Protein AF-A0A7V0YGB7-F1 (afdb_monomer_lite)

pLDDT: mean 71.74, std 13.29, range [33.5, 88.75]

Structure (mmCIF, N/CA/C/O backbone):
data_AF-A0A7V0YGB7-F1
#
_entry.id   AF-A0A7V0YGB7-F1
#
loop_
_atom_site.group_PDB
_atom_site.id
_atom_site.type_symbol
_atom_site.label_atom_id
_atom_site.label_alt_id
_atom_site.label_comp_id
_atom_site.label_asym_id
_atom_site.label_entity_id
_atom_site.label_seq_id
_atom_site.pdbx_PDB_ins_code
_atom_site.Cartn_x
_atom_site.Cartn_y
_atom_site.Cartn_z
_atom_site.occupancy
_atom_site.B_iso_or_equiv
_atom_site.auth_seq_id
_atom_site.auth_comp_id
_atom_site.auth_asym_id
_atom_site.auth_atom_id
_atom_site.pdbx_PDB_model_num
ATOM 1 N N . MET A 1 1 ? 9.404 -18.482 -14.713 1.00 49.25 1 MET A N 1
ATOM 2 C CA . MET A 1 1 ? 10.375 -17.427 -14.337 1.00 49.25 1 MET A CA 1
ATOM 3 C C . MET A 1 1 ? 10.591 -16.531 -15.545 1.00 49.25 1 MET A C 1
ATOM 5 O O . MET A 1 1 ? 10.761 -17.070 -16.629 1.00 49.25 1 MET A O 1
ATOM 9 N N . ASP A 1 2 ? 10.536 -15.207 -15.386 1.00 70.06 2 ASP A N 1
ATOM 10 C CA . ASP A 1 2 ? 10.773 -14.254 -16.482 1.00 70.06 2 ASP A CA 1
ATOM 11 C C . ASP A 1 2 ? 12.202 -14.425 -17.034 1.00 70.06 2 ASP A C 1
ATOM 13 O O . ASP A 1 2 ? 13.180 -14.317 -16.289 1.00 70.06 2 ASP A O 1
ATOM 17 N N . PHE A 1 3 ? 12.314 -14.716 -18.333 1.00 74.88 3 PHE A N 1
ATOM 18 C CA . PHE A 1 3 ? 13.573 -14.947 -19.051 1.00 74.88 3 PHE A CA 1
ATOM 19 C C . PHE A 1 3 ? 14.594 -13.828 -18.802 1.00 74.88 3 PHE A C 1
ATOM 21 O O . PHE A 1 3 ? 15.767 -14.100 -18.556 1.00 74.88 3 PHE A O 1
ATOM 28 N N . LYS A 1 4 ? 14.141 -12.569 -18.755 1.00 76.75 4 LYS A N 1
ATOM 29 C CA . LYS A 1 4 ? 15.013 -11.402 -18.546 1.00 76.75 4 LYS A CA 1
ATOM 30 C C . LYS A 1 4 ? 15.661 -11.403 -17.163 1.00 76.75 4 LYS A C 1
ATOM 32 O O . LYS A 1 4 ? 16.822 -11.027 -17.026 1.00 76.75 4 LYS A O 1
ATOM 37 N N . LEU A 1 5 ? 14.928 -11.847 -16.142 1.00 66.25 5 LEU A N 1
ATOM 38 C CA . LEU A 1 5 ? 15.431 -11.927 -14.771 1.00 66.25 5 LEU A CA 1
ATOM 39 C C . LEU A 1 5 ? 16.434 -13.073 -14.605 1.00 66.25 5 LEU A C 1
ATOM 41 O O . LEU A 1 5 ? 17.412 -12.902 -13.885 1.00 66.25 5 LEU A O 1
ATOM 45 N N . LYS A 1 6 ? 16.246 -14.193 -15.319 1.00 78.00 6 LYS A N 1
ATOM 46 C CA . LYS A 1 6 ? 17.213 -15.303 -15.341 1.00 78.00 6 LYS A CA 1
ATOM 47 C C . LYS A 1 6 ? 18.571 -14.851 -15.888 1.00 78.00 6 LYS A C 1
ATOM 49 O O . LYS A 1 6 ? 19.591 -15.082 -15.250 1.00 78.00 6 LYS A O 1
ATOM 54 N N . VAL A 1 7 ? 18.579 -14.150 -17.025 1.00 78.88 7 VAL A N 1
ATOM 55 C CA . VAL A 1 7 ? 19.823 -13.630 -17.621 1.00 78.88 7 VAL A CA 1
ATOM 56 C C . VAL A 1 7 ? 20.507 -12.616 -16.696 1.00 78.88 7 VAL A C 1
ATOM 58 O O . VAL A 1 7 ? 21.725 -12.644 -16.536 1.00 78.88 7 VAL A O 1
ATOM 61 N N . LEU A 1 8 ? 19.740 -11.729 -16.052 1.00 76.19 8 LEU A N 1
ATOM 62 C CA . LEU A 1 8 ? 20.299 -10.748 -15.115 1.00 76.19 8 LEU A CA 1
ATOM 63 C C . LEU A 1 8 ? 20.868 -11.388 -13.841 1.00 76.19 8 LEU A C 1
ATOM 65 O O . LEU A 1 8 ? 21.872 -10.897 -13.330 1.00 76.19 8 LEU A O 1
ATOM 69 N N . ASP A 1 9 ? 20.266 -12.470 -13.347 1.00 73.25 9 ASP A N 1
ATOM 70 C CA . ASP A 1 9 ? 20.769 -13.234 -12.200 1.00 73.25 9 ASP A CA 1
ATOM 71 C C . ASP A 1 9 ? 22.081 -13.966 -12.528 1.00 73.25 9 ASP A C 1
ATOM 73 O O . ASP A 1 9 ? 23.021 -13.927 -11.737 1.00 73.25 9 ASP A O 1
ATOM 77 N N . GLU A 1 10 ? 22.202 -14.555 -13.723 1.00 76.38 10 GLU A N 1
ATOM 78 C CA . GLU A 1 10 ? 23.457 -15.165 -14.188 1.00 76.38 10 GLU A CA 1
ATOM 79 C C . GLU A 1 10 ? 24.603 -14.140 -14.221 1.00 76.38 10 GLU A C 1
ATOM 81 O O . GLU A 1 10 ? 25.698 -14.404 -13.721 1.00 76.38 10 GLU A O 1
ATOM 86 N N . VAL A 1 11 ? 24.336 -12.942 -14.749 1.00 77.69 11 VAL A N 1
ATOM 87 C CA . VAL A 1 11 ? 25.308 -11.838 -14.775 1.00 77.69 11 VAL A CA 1
ATOM 88 C C . VAL A 1 11 ? 25.621 -11.332 -13.362 1.00 77.69 11 VAL A C 1
ATOM 90 O O . VAL A 1 11 ? 26.777 -11.053 -13.049 1.00 77.69 11 VAL A O 1
ATOM 93 N N . ALA A 1 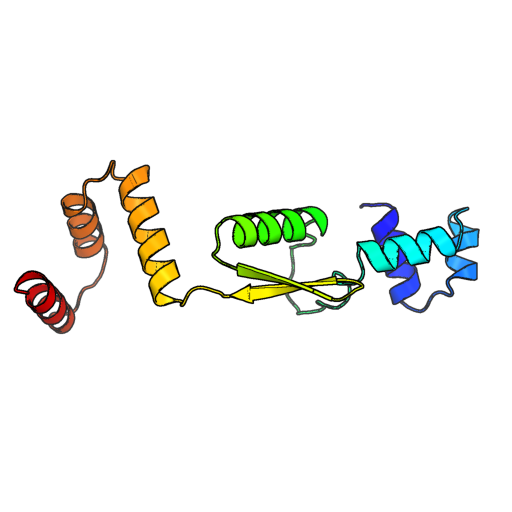12 ? 24.624 -11.249 -12.475 1.00 69.19 12 ALA A N 1
ATOM 94 C CA . ALA A 1 12 ? 24.821 -10.847 -11.080 1.00 69.19 12 ALA A CA 1
ATOM 95 C C . ALA A 1 12 ? 25.657 -11.860 -10.276 1.00 69.19 12 ALA A C 1
ATOM 97 O O . ALA A 1 12 ? 26.381 -11.466 -9.364 1.00 69.19 12 ALA A O 1
ATOM 98 N N . LYS A 1 13 ? 25.603 -13.147 -10.636 1.00 74.75 13 LYS A N 1
ATOM 99 C CA . LYS A 1 13 ? 26.428 -14.228 -10.067 1.00 74.75 13 LYS A CA 1
ATOM 100 C C . LYS A 1 13 ? 27.866 -14.261 -10.604 1.00 74.75 13 LYS A C 1
ATOM 102 O O . LYS A 1 13 ? 28.618 -15.162 -10.249 1.00 74.75 13 LYS A O 1
ATOM 107 N N . GLY A 1 14 ? 28.257 -13.285 -11.428 1.00 73.56 14 GLY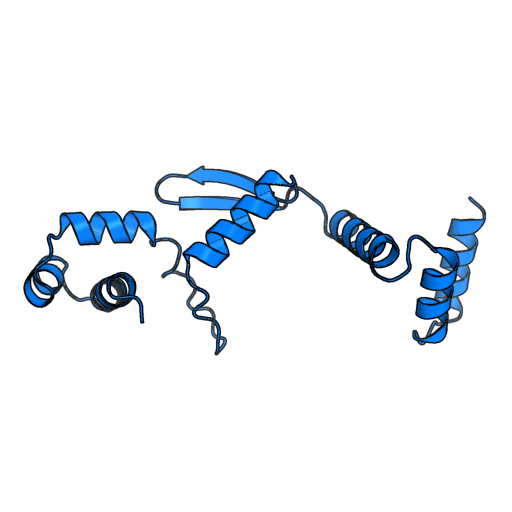 A N 1
ATOM 108 C CA . GLY A 1 14 ? 29.628 -13.120 -11.919 1.00 73.56 14 GLY A CA 1
ATOM 109 C C . GLY A 1 14 ? 29.855 -13.580 -13.359 1.00 73.56 14 GLY A C 1
ATOM 110 O O . GLY A 1 14 ? 30.989 -13.541 -13.832 1.00 73.56 14 GLY A O 1
ATOM 111 N N . LYS A 1 15 ? 28.808 -13.989 -14.087 1.00 79.44 15 LYS A N 1
ATOM 112 C CA . LYS A 1 15 ? 28.930 -14.314 -15.514 1.00 79.44 15 LYS A CA 1
ATOM 113 C C . LYS A 1 15 ? 29.195 -13.045 -16.327 1.00 79.44 15 LYS A C 1
ATOM 115 O O . LYS A 1 15 ? 28.508 -12.035 -16.173 1.00 79.44 15 LYS A O 1
ATOM 120 N N . LEU A 1 16 ? 30.172 -13.108 -17.230 1.00 74.56 16 LEU A N 1
ATOM 121 C CA . LEU A 1 16 ? 30.491 -12.000 -18.130 1.00 74.56 16 LEU A CA 1
ATOM 122 C C . LEU A 1 16 ? 29.309 -11.691 -19.061 1.00 74.56 16 LEU A C 1
ATOM 124 O O . LEU A 1 16 ? 28.654 -12.604 -19.568 1.00 74.56 16 LEU A O 1
ATOM 128 N N . LEU A 1 17 ? 29.082 -10.401 -19.336 1.00 75.31 17 LEU A N 1
ATOM 129 C CA . LEU A 1 17 ? 28.011 -9.933 -20.229 1.00 75.31 17 LEU A CA 1
ATOM 130 C C . LEU A 1 17 ? 28.099 -10.576 -21.616 1.00 75.31 17 LEU A C 1
ATOM 132 O O . LEU A 1 17 ? 27.092 -11.056 -22.126 1.00 75.31 17 LEU A O 1
ATOM 136 N N . VAL A 1 18 ? 29.312 -10.653 -22.167 1.00 78.69 18 VAL A N 1
ATOM 137 C CA . VAL A 1 18 ? 29.615 -11.281 -23.461 1.00 78.69 18 VAL A CA 1
ATOM 138 C C . VAL A 1 18 ? 29.190 -12.754 -23.481 1.00 78.69 18 VAL A C 1
ATOM 140 O O . VAL A 1 18 ? 28.626 -13.234 -24.462 1.00 78.69 18 VAL A O 1
ATOM 143 N N . GLN A 1 19 ? 29.430 -13.479 -22.384 1.00 75.56 19 GLN A N 1
ATOM 144 C CA . GLN A 1 19 ? 29.091 -14.898 -22.284 1.00 75.56 19 GLN A CA 1
ATOM 145 C C . GLN A 1 19 ? 27.579 -15.097 -22.153 1.00 75.56 19 GLN A C 1
ATOM 147 O O . GLN A 1 19 ? 26.999 -15.921 -22.848 1.00 75.56 19 GLN A O 1
ATOM 152 N N . ALA A 1 20 ? 26.921 -14.311 -21.300 1.00 83.19 20 ALA A N 1
ATOM 153 C CA . ALA A 1 20 ? 25.467 -14.355 -21.158 1.00 83.19 20 ALA A CA 1
ATOM 154 C C . ALA A 1 20 ? 24.743 -13.961 -22.460 1.00 83.19 20 ALA A C 1
ATOM 156 O O . ALA A 1 20 ? 23.722 -14.549 -22.803 1.00 83.19 20 ALA A O 1
ATOM 157 N N . ALA A 1 21 ? 25.285 -12.998 -23.207 1.00 82.06 21 ALA A N 1
ATOM 158 C CA . ALA A 1 21 ? 24.768 -12.584 -24.506 1.00 82.06 21 ALA A CA 1
ATOM 159 C C . ALA A 1 21 ? 24.801 -13.728 -25.532 1.00 82.06 21 ALA A C 1
ATOM 161 O O . ALA A 1 21 ? 23.795 -14.003 -26.186 1.00 82.06 21 ALA A O 1
ATOM 162 N N . ARG A 1 22 ? 25.930 -14.441 -25.616 1.00 82.81 22 ARG A N 1
ATOM 163 C CA . ARG A 1 22 ? 26.097 -15.597 -26.509 1.00 82.81 22 ARG A CA 1
ATOM 164 C C . ARG A 1 22 ? 25.171 -16.753 -26.151 1.00 82.81 22 ARG A C 1
ATOM 166 O O . ARG A 1 22 ? 24.474 -17.251 -27.027 1.00 82.81 22 ARG A O 1
ATOM 173 N N . ASP A 1 23 ? 25.123 -17.135 -24.877 1.00 88.75 23 ASP A N 1
ATOM 174 C CA . ASP A 1 23 ? 24.359 -18.307 -24.427 1.00 88.75 23 ASP A CA 1
ATOM 175 C C . ASP A 1 23 ? 22.853 -18.167 -24.673 1.00 88.75 23 ASP A C 1
ATOM 177 O O . ASP A 1 23 ? 22.159 -19.155 -24.901 1.00 88.75 23 ASP A O 1
ATOM 181 N N . HIS A 1 24 ? 22.347 -16.932 -24.637 1.00 86.62 24 HIS A N 1
ATOM 182 C CA . HIS A 1 24 ? 20.927 -16.635 -24.822 1.00 86.62 24 HIS A CA 1
ATOM 183 C C . HIS A 1 24 ? 20.613 -16.004 -26.186 1.00 86.62 24 HIS A C 1
ATOM 185 O O . HIS A 1 24 ? 19.472 -15.610 -26.413 1.00 86.62 24 HIS A O 1
ATOM 191 N N . ASN A 1 25 ? 21.598 -15.915 -27.090 1.00 88.12 25 ASN A N 1
ATOM 192 C CA . ASN A 1 25 ? 21.491 -15.294 -28.415 1.00 88.12 25 ASN A CA 1
ATOM 193 C C . ASN A 1 25 ? 20.864 -13.881 -28.390 1.00 88.12 25 ASN A C 1
ATOM 195 O O . ASN A 1 25 ? 19.953 -13.553 -29.151 1.00 88.12 25 ASN A O 1
ATOM 199 N N . ILE A 1 26 ? 21.336 -13.042 -27.469 1.00 85.81 26 ILE A N 1
ATOM 200 C CA . ILE A 1 26 ? 20.891 -11.657 -27.259 1.00 85.81 26 ILE A CA 1
ATOM 201 C C . ILE A 1 26 ? 22.094 -10.718 -27.256 1.00 85.81 26 ILE A C 1
ATOM 203 O O . ILE A 1 26 ? 23.228 -11.144 -27.075 1.00 85.81 26 ILE A O 1
ATOM 207 N N . THR A 1 27 ? 21.873 -9.416 -27.420 1.00 84.56 27 THR A N 1
ATOM 208 C CA . THR A 1 27 ? 22.976 -8.448 -27.387 1.00 84.56 27 THR A CA 1
ATOM 209 C C . THR A 1 27 ? 23.310 -8.008 -25.961 1.00 84.56 27 THR A C 1
ATOM 211 O O . THR A 1 27 ? 22.437 -7.875 -25.100 1.00 84.56 27 THR A O 1
ATOM 214 N N . GLU A 1 28 ? 24.574 -7.662 -25.713 1.00 75.25 28 GLU A N 1
ATOM 215 C CA . GLU A 1 28 ? 24.995 -7.053 -24.441 1.00 75.25 28 GLU A CA 1
ATOM 216 C C . GLU A 1 28 ? 24.234 -5.753 -24.148 1.00 75.25 28 GLU A C 1
ATOM 218 O O . GLU A 1 28 ? 23.875 -5.472 -23.005 1.00 75.25 28 GLU A O 1
ATOM 223 N N . SER A 1 29 ? 23.902 -4.984 -25.191 1.00 75.75 29 SER A N 1
ATOM 224 C CA . SER A 1 29 ? 23.092 -3.769 -25.072 1.00 75.75 29 SER A CA 1
ATOM 225 C C . SER A 1 29 ? 21.681 -4.047 -24.542 1.00 75.75 29 SER A C 1
ATOM 227 O O . SER A 1 29 ? 21.153 -3.239 -23.773 1.00 75.75 29 SER A O 1
ATOM 229 N N . MET A 1 30 ? 21.081 -5.197 -24.875 1.00 72.75 30 MET A N 1
ATOM 230 C CA . MET A 1 30 ? 19.802 -5.630 -24.305 1.00 72.75 30 MET A CA 1
ATOM 231 C C . MET A 1 30 ? 19.944 -5.970 -22.823 1.00 72.75 30 MET A C 1
ATOM 233 O O . MET A 1 30 ? 19.123 -5.515 -22.028 1.00 72.75 30 MET A O 1
ATOM 237 N N . ILE A 1 31 ? 21.013 -6.668 -22.429 1.00 78.44 31 ILE A N 1
ATOM 238 C CA . ILE A 1 31 ? 21.297 -6.979 -21.020 1.00 78.44 31 ILE A CA 1
ATOM 239 C C . ILE A 1 31 ? 21.522 -5.688 -20.222 1.00 78.44 31 ILE A C 1
ATOM 241 O O . ILE A 1 31 ? 20.944 -5.515 -19.151 1.00 78.44 31 ILE A O 1
ATOM 245 N N . CYS A 1 32 ? 22.279 -4.729 -20.759 1.00 76.44 32 CYS A N 1
ATOM 246 C CA . CYS A 1 32 ? 22.478 -3.411 -20.154 1.00 76.44 32 CYS A CA 1
ATOM 247 C C . CYS A 1 32 ? 21.166 -2.621 -20.032 1.00 76.44 32 CYS A C 1
ATOM 249 O O . CYS A 1 32 ? 20.909 -1.990 -19.003 1.00 76.44 32 CYS A O 1
ATOM 251 N N . LYS A 1 33 ? 20.298 -2.681 -21.050 1.00 76.25 33 LYS A N 1
ATOM 252 C CA . LYS A 1 33 ? 18.968 -2.058 -21.022 1.00 76.25 33 LYS A CA 1
ATOM 253 C C . LYS A 1 33 ? 18.080 -2.698 -19.958 1.00 76.25 33 LYS A C 1
ATOM 255 O O . LYS A 1 33 ? 17.427 -1.976 -19.209 1.00 76.25 33 LYS A O 1
ATOM 260 N N . TRP A 1 34 ? 18.098 -4.024 -19.836 1.00 78.81 34 TRP A N 1
ATOM 261 C CA . TRP A 1 34 ? 17.386 -4.739 -18.779 1.00 78.81 34 TRP A CA 1
ATOM 262 C C . TRP A 1 34 ? 17.972 -4.422 -17.405 1.00 78.81 34 TRP A C 1
ATOM 264 O O . TRP A 1 34 ? 17.220 -4.114 -16.493 1.00 78.81 34 TRP A O 1
ATOM 274 N N . ARG A 1 35 ? 19.294 -4.357 -17.244 1.00 70.56 35 ARG A N 1
ATOM 275 C CA . ARG A 1 35 ? 19.927 -3.929 -15.989 1.00 70.56 35 ARG A CA 1
ATOM 276 C C . ARG A 1 35 ? 19.513 -2.510 -15.606 1.00 70.56 35 ARG A C 1
ATOM 278 O O . ARG A 1 35 ? 19.313 -2.237 -14.435 1.00 70.56 35 ARG A O 1
ATOM 285 N N . ARG A 1 36 ? 19.320 -1.606 -16.567 1.00 64.31 36 ARG A N 1
ATOM 286 C CA . ARG A 1 36 ? 18.779 -0.261 -16.304 1.00 64.31 36 ARG A CA 1
ATOM 287 C C . ARG A 1 36 ? 17.297 -0.297 -15.930 1.00 64.31 36 ARG A C 1
ATOM 289 O O . ARG A 1 36 ? 16.869 0.456 -15.068 1.00 64.31 36 ARG A O 1
ATOM 296 N N . GLN A 1 37 ? 16.536 -1.175 -16.575 1.00 59.06 37 GLN A N 1
ATOM 297 C CA . GLN A 1 37 ? 15.103 -1.346 -16.357 1.00 59.06 37 GLN A CA 1
ATOM 298 C C . GLN A 1 37 ? 14.779 -2.061 -15.037 1.00 59.06 37 GLN A C 1
ATOM 300 O O . GLN A 1 37 ? 13.752 -1.753 -14.457 1.00 59.06 37 GLN A O 1
ATOM 305 N N . TYR A 1 38 ? 15.632 -2.977 -14.565 1.00 62.44 38 TYR A N 1
ATOM 306 C CA . TYR A 1 38 ? 15.406 -3.863 -13.412 1.00 62.44 38 TYR A CA 1
ATOM 307 C C . TYR A 1 38 ? 16.470 -3.711 -12.300 1.00 62.44 38 TYR A C 1
ATOM 309 O O . TYR A 1 38 ? 16.411 -4.399 -11.286 1.00 62.44 38 TYR A O 1
ATOM 317 N N . GLY A 1 39 ? 17.458 -2.822 -12.449 1.00 53.22 39 GLY A N 1
ATOM 318 C CA . GLY A 1 39 ? 18.684 -2.770 -11.630 1.00 53.22 39 GLY A CA 1
ATOM 319 C C . GLY A 1 39 ? 18.522 -2.363 -10.172 1.00 53.22 39 GLY A C 1
ATOM 320 O O . GLY A 1 39 ? 19.459 -2.521 -9.398 1.00 53.22 39 GLY A O 1
ATOM 321 N N . SER A 1 40 ? 17.340 -1.898 -9.771 1.00 48.16 40 SER A N 1
ATOM 322 C CA . SER A 1 40 ? 17.024 -1.682 -8.356 1.00 48.16 40 SER A CA 1
ATOM 323 C C . SER A 1 40 ? 16.433 -2.928 -7.676 1.00 48.16 40 SER A C 1
ATOM 325 O O . SER A 1 40 ? 16.236 -2.910 -6.467 1.00 48.16 40 SER A O 1
ATOM 327 N N . ALA A 1 41 ? 16.147 -4.001 -8.430 1.00 46.56 41 ALA A N 1
ATOM 328 C CA . ALA A 1 41 ? 15.581 -5.256 -7.921 1.00 46.56 41 ALA A CA 1
ATOM 329 C C . ALA A 1 41 ? 16.630 -6.204 -7.324 1.00 46.56 41 ALA A C 1
ATOM 331 O O . ALA A 1 41 ? 16.293 -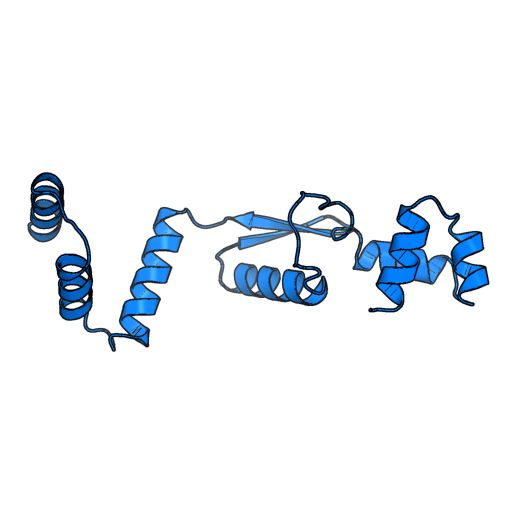7.035 -6.490 1.00 46.56 41 ALA A O 1
ATOM 332 N N . SER A 1 42 ? 17.893 -6.114 -7.759 1.00 43.44 42 SER A N 1
ATOM 333 C CA . SER A 1 42 ? 18.919 -7.113 -7.413 1.00 43.44 42 SER A CA 1
ATOM 334 C C . SER A 1 42 ? 19.724 -6.783 -6.146 1.00 43.44 42 SER A C 1
ATOM 336 O O . SER A 1 42 ? 20.583 -7.572 -5.764 1.00 43.44 42 SER A O 1
ATOM 338 N N . GLN A 1 43 ? 19.461 -5.648 -5.486 1.00 40.56 43 GLN A N 1
ATOM 339 C CA . GLN A 1 43 ? 20.158 -5.234 -4.254 1.00 40.56 43 GLN A CA 1
ATOM 340 C C . GLN A 1 43 ? 19.334 -5.462 -2.974 1.00 40.56 43 GLN A C 1
ATOM 342 O O . GLN A 1 43 ? 19.748 -5.052 -1.898 1.00 40.56 43 GLN A O 1
ATOM 347 N N . SER A 1 44 ? 18.200 -6.165 -3.047 1.00 37.66 44 SER A N 1
ATOM 348 C CA . SER A 1 44 ? 17.480 -6.626 -1.854 1.00 37.66 44 SER A CA 1
ATOM 349 C C . SER A 1 44 ? 17.683 -8.128 -1.654 1.00 37.66 44 SER A C 1
ATOM 351 O O . SER A 1 44 ? 16.748 -8.914 -1.776 1.00 37.66 44 SER A O 1
ATOM 353 N N . LYS A 1 45 ? 18.909 -8.539 -1.315 1.00 39.44 45 LYS A N 1
ATOM 354 C CA . LYS A 1 45 ? 19.082 -9.724 -0.463 1.00 39.44 45 LYS A CA 1
ATOM 355 C C . LYS A 1 45 ? 18.898 -9.270 0.986 1.00 39.44 45 LYS A C 1
ATOM 357 O O . LYS A 1 45 ? 19.867 -9.068 1.704 1.00 39.44 45 LYS A O 1
ATOM 362 N N . SER A 1 46 ? 17.652 -9.081 1.405 1.00 33.50 46 SER A N 1
ATOM 363 C CA . SER A 1 46 ? 17.297 -9.241 2.814 1.00 33.50 46 SER A CA 1
ATOM 364 C C . SER A 1 46 ? 16.649 -10.609 2.934 1.00 33.50 46 SER A C 1
ATOM 366 O O . SER A 1 46 ? 15.650 -10.865 2.262 1.00 33.50 46 SER A O 1
ATOM 368 N N . ASN A 1 47 ? 17.253 -11.476 3.742 1.00 34.47 47 ASN A N 1
ATOM 369 C CA . ASN A 1 47 ? 16.697 -12.758 4.152 1.00 34.47 47 ASN A CA 1
ATOM 370 C C . ASN A 1 47 ? 15.214 -12.597 4.507 1.00 34.47 47 ASN A C 1
ATOM 372 O O . ASN A 1 47 ? 14.893 -11.962 5.507 1.00 34.47 47 ASN A O 1
ATOM 376 N N . ASN A 1 48 ? 14.335 -13.119 3.659 1.00 33.72 48 ASN A N 1
ATOM 377 C CA . ASN A 1 48 ? 13.066 -13.713 4.048 1.00 33.72 48 ASN A CA 1
ATOM 378 C C . ASN A 1 48 ? 12.434 -14.365 2.821 1.00 33.72 48 ASN A C 1
ATOM 380 O O . ASN A 1 48 ? 12.333 -13.780 1.741 1.00 33.72 48 ASN A O 1
ATOM 384 N N . ASP A 1 49 ? 12.045 -15.610 3.022 1.00 39.75 49 ASP A N 1
ATOM 385 C CA . ASP A 1 49 ? 11.480 -16.498 2.029 1.00 39.75 49 ASP A CA 1
ATOM 386 C C . ASP A 1 49 ? 10.161 -15.940 1.459 1.00 39.75 49 ASP A C 1
ATOM 388 O O . ASP A 1 49 ? 9.338 -15.370 2.176 1.00 39.75 49 ASP A O 1
ATOM 392 N N . GLY A 1 50 ? 9.941 -16.119 0.150 1.00 37.19 50 GLY A N 1
ATOM 393 C CA . GLY A 1 50 ? 8.585 -16.159 -0.416 1.00 37.19 50 GLY A CA 1
ATOM 394 C C . GLY A 1 50 ? 8.095 -15.019 -1.315 1.00 37.19 50 GLY A C 1
ATOM 395 O O . GLY A 1 50 ? 7.001 -15.156 -1.854 1.00 37.19 50 GLY A O 1
ATOM 396 N N . TYR A 1 51 ? 8.846 -13.942 -1.577 1.00 40.41 51 TYR A N 1
ATOM 397 C CA . TYR A 1 51 ? 8.342 -12.869 -2.457 1.00 40.41 51 TYR A CA 1
ATOM 398 C C . TYR A 1 51 ? 9.319 -12.454 -3.555 1.00 40.41 51 TYR A C 1
ATOM 400 O O . TYR A 1 51 ? 9.844 -11.343 -3.574 1.00 40.41 51 TYR A O 1
ATOM 408 N N . ALA A 1 52 ? 9.440 -13.299 -4.581 1.00 43.31 52 ALA A N 1
ATOM 409 C CA . ALA A 1 52 ? 9.735 -12.825 -5.933 1.00 43.31 52 ALA A CA 1
ATOM 410 C C . ALA A 1 52 ? 8.503 -12.080 -6.495 1.00 43.31 52 ALA A C 1
ATOM 412 O O . ALA A 1 52 ? 7.919 -12.472 -7.504 1.00 43.31 52 ALA A O 1
ATOM 413 N N . LEU A 1 53 ? 8.052 -11.024 -5.808 1.00 49.69 53 LEU A N 1
ATOM 414 C CA . LEU A 1 53 ? 7.068 -10.102 -6.359 1.00 49.69 53 LEU A CA 1
ATOM 415 C C . LEU A 1 53 ? 7.697 -9.501 -7.610 1.00 49.69 53 LEU A C 1
ATOM 417 O O . LEU A 1 53 ? 8.756 -8.876 -7.539 1.00 49.69 53 LEU A O 1
ATOM 421 N N . ALA A 1 54 ? 7.060 -9.735 -8.758 1.00 55.16 54 ALA A N 1
ATOM 422 C CA . ALA A 1 54 ? 7.487 -9.179 -10.029 1.00 55.16 54 ALA A CA 1
ATOM 423 C C . ALA A 1 54 ? 7.829 -7.696 -9.834 1.00 55.16 54 ALA A C 1
ATOM 425 O O . ALA A 1 54 ? 7.017 -6.917 -9.329 1.00 55.16 54 ALA A O 1
ATOM 426 N N . TYR A 1 55 ? 9.051 -7.318 -10.202 1.00 55.12 55 TYR A N 1
ATOM 427 C CA . TYR A 1 55 ? 9.590 -5.966 -10.050 1.00 55.12 55 TYR A CA 1
ATOM 428 C C . TYR A 1 55 ? 8.627 -4.880 -10.561 1.00 55.12 55 TYR A C 1
ATOM 430 O O . TYR A 1 55 ? 8.505 -3.798 -9.991 1.00 55.12 55 TYR A O 1
ATOM 438 N N . THR A 1 56 ? 7.870 -5.209 -11.605 1.00 58.50 56 THR A N 1
ATOM 439 C CA . THR A 1 56 ? 6.833 -4.366 -12.198 1.00 58.50 56 THR A CA 1
ATOM 440 C C . THR A 1 56 ? 5.650 -4.116 -11.261 1.00 58.50 56 THR A C 1
ATOM 442 O O . THR A 1 56 ? 5.132 -3.000 -11.241 1.00 58.50 56 THR A O 1
ATOM 445 N N . THR A 1 57 ? 5.248 -5.089 -10.438 1.00 68.06 57 THR A N 1
ATOM 446 C CA . THR A 1 57 ? 4.186 -4.929 -9.433 1.00 68.06 57 THR A CA 1
ATOM 447 C C . THR A 1 57 ? 4.627 -3.970 -8.340 1.00 68.06 57 THR A C 1
ATOM 449 O O . THR A 1 57 ? 3.883 -3.051 -8.007 1.00 68.06 57 THR A O 1
ATOM 452 N N . ILE A 1 58 ? 5.858 -4.120 -7.837 1.00 75.56 58 ILE A N 1
ATOM 453 C CA . ILE A 1 58 ? 6.421 -3.218 -6.823 1.00 75.56 58 ILE A CA 1
ATOM 454 C C . ILE A 1 58 ? 6.470 -1.790 -7.373 1.00 75.56 58 ILE A C 1
ATOM 456 O O . ILE A 1 58 ? 5.942 -0.875 -6.747 1.00 75.56 58 ILE A O 1
ATOM 460 N N . VAL A 1 59 ? 7.014 -1.595 -8.577 1.00 72.25 59 VAL A N 1
ATOM 461 C CA . VAL A 1 59 ? 7.077 -0.268 -9.212 1.00 72.25 59 VAL A CA 1
ATOM 462 C C . VAL A 1 59 ? 5.679 0.311 -9.458 1.00 72.25 59 VAL A C 1
ATOM 464 O O . VAL A 1 59 ? 5.461 1.494 -9.206 1.00 72.25 59 VAL A O 1
ATOM 467 N N . THR A 1 60 ? 4.710 -0.507 -9.879 1.00 75.38 60 THR A N 1
ATOM 468 C CA . THR A 1 60 ? 3.322 -0.062 -10.092 1.00 75.38 60 THR A CA 1
ATOM 469 C C . THR A 1 60 ? 2.665 0.373 -8.784 1.00 75.38 60 THR A C 1
ATOM 471 O O . THR A 1 60 ? 2.019 1.419 -8.737 1.00 75.38 60 THR A O 1
ATOM 474 N N . VAL A 1 61 ? 2.833 -0.397 -7.705 1.00 79.69 61 VAL A N 1
ATOM 475 C CA . VAL A 1 61 ? 2.303 -0.049 -6.379 1.00 79.69 61 VAL A CA 1
ATOM 476 C C . VAL A 1 61 ? 2.963 1.228 -5.858 1.00 79.69 61 VAL A C 1
ATOM 478 O O . VAL A 1 61 ? 2.252 2.146 -5.453 1.00 79.69 61 VAL A O 1
ATOM 481 N N . MET A 1 62 ? 4.290 1.339 -5.944 1.00 78.56 62 MET A N 1
ATOM 482 C CA . MET A 1 62 ? 5.030 2.527 -5.504 1.00 78.56 62 MET A CA 1
ATOM 483 C C . MET A 1 62 ? 4.633 3.781 -6.294 1.00 78.56 62 MET A C 1
ATOM 485 O O . MET A 1 62 ? 4.396 4.833 -5.703 1.00 78.56 62 MET A O 1
ATOM 489 N N . SER A 1 63 ? 4.456 3.669 -7.614 1.00 77.88 63 SER A N 1
ATOM 490 C CA . SER A 1 63 ? 3.974 4.770 -8.455 1.00 77.88 63 SER A CA 1
ATOM 491 C C . SER A 1 63 ? 2.534 5.170 -8.114 1.00 77.88 63 SER A C 1
ATOM 493 O O . SER A 1 63 ? 2.237 6.357 -8.000 1.00 77.88 63 SER A O 1
ATOM 495 N N . ARG A 1 64 ? 1.640 4.206 -7.850 1.00 80.94 64 ARG A N 1
ATOM 496 C CA . ARG A 1 64 ? 0.271 4.500 -7.390 1.00 80.94 64 ARG A CA 1
ATOM 497 C C . ARG A 1 64 ? 0.260 5.229 -6.046 1.00 80.94 64 ARG A C 1
ATOM 499 O O . ARG A 1 64 ? -0.558 6.124 -5.861 1.00 80.94 64 ARG A O 1
ATOM 506 N N . LEU A 1 65 ? 1.139 4.858 -5.115 1.00 80.25 65 LEU A N 1
ATOM 507 C CA . LEU A 1 65 ? 1.267 5.537 -3.822 1.00 80.25 65 LEU A CA 1
ATOM 508 C C . LEU A 1 65 ? 1.860 6.944 -3.966 1.00 80.25 65 LEU A C 1
ATOM 510 O O . LEU A 1 65 ? 1.409 7.861 -3.281 1.00 80.25 65 LEU A O 1
ATOM 514 N N . ALA A 1 66 ? 2.801 7.135 -4.892 1.00 80.50 66 ALA A N 1
ATOM 515 C CA . ALA A 1 66 ? 3.322 8.457 -5.220 1.00 80.50 66 ALA A CA 1
ATOM 516 C C . ALA A 1 66 ? 2.246 9.366 -5.839 1.00 80.50 66 ALA A C 1
ATOM 518 O O . ALA A 1 66 ? 2.073 10.500 -5.401 1.00 80.50 66 ALA A O 1
ATOM 519 N N . ASN A 1 67 ? 1.441 8.844 -6.771 1.00 81.44 67 ASN A N 1
ATOM 520 C CA . ASN A 1 67 ? 0.323 9.579 -7.377 1.00 81.44 67 ASN A CA 1
ATOM 521 C C . ASN A 1 67 ? -0.757 9.964 -6.356 1.00 81.44 67 ASN A C 1
ATOM 523 O O . ASN A 1 67 ? -1.402 10.996 -6.496 1.00 81.44 67 ASN A O 1
ATOM 527 N N . LYS A 1 68 ? -0.943 9.150 -5.311 1.00 80.00 68 LYS A N 1
ATOM 528 C CA . LYS A 1 68 ? -1.836 9.459 -4.184 1.00 80.00 68 LYS A CA 1
ATOM 529 C C . LYS A 1 68 ? -1.234 10.451 -3.181 1.00 80.00 68 LYS A C 1
ATOM 531 O O . LYS A 1 68 ? -1.873 10.740 -2.178 1.00 80.00 68 LYS A O 1
ATOM 536 N N . GLY A 1 69 ? -0.011 10.934 -3.408 1.00 79.69 69 GLY A N 1
ATOM 537 C CA . GLY A 1 69 ? 0.676 11.877 -2.523 1.00 79.69 69 GLY A CA 1
ATOM 538 C C . GLY A 1 69 ? 1.218 11.265 -1.228 1.00 79.69 69 GLY A C 1
ATOM 539 O O . GLY A 1 69 ? 1.734 11.999 -0.392 1.00 79.69 69 GLY A O 1
ATOM 540 N N . ILE A 1 70 ? 1.142 9.941 -1.062 1.00 79.94 70 ILE A N 1
ATOM 541 C CA . ILE A 1 70 ? 1.636 9.225 0.129 1.00 79.94 70 ILE A CA 1
ATOM 542 C C . ILE A 1 70 ? 3.166 9.124 0.091 1.00 79.94 70 ILE A C 1
ATOM 544 O O . ILE A 1 70 ? 3.839 9.220 1.118 1.00 79.94 70 ILE A O 1
ATOM 548 N N . LEU A 1 71 ? 3.723 8.951 -1.109 1.00 81.31 71 LEU A N 1
ATOM 549 C CA . LEU A 1 71 ? 5.161 8.916 -1.355 1.00 81.31 71 LEU A CA 1
ATOM 550 C C . LEU A 1 71 ? 5.576 10.097 -2.235 1.00 81.31 71 LEU A C 1
ATOM 552 O O . LEU A 1 71 ? 4.837 10.535 -3.114 1.00 81.31 71 LEU A O 1
ATOM 556 N N . LYS A 1 72 ? 6.795 10.587 -2.040 1.00 78.75 72 LYS A N 1
ATOM 557 C CA . LYS A 1 72 ? 7.496 11.435 -2.998 1.00 78.75 72 LYS A CA 1
ATOM 558 C C . LYS A 1 72 ? 8.309 10.532 -3.919 1.00 78.75 72 LYS A C 1
ATOM 560 O O . LYS A 1 72 ? 9.009 9.644 -3.443 1.00 78.75 72 LYS A O 1
ATOM 565 N N . GLN A 1 73 ? 8.213 10.757 -5.225 1.00 79.38 73 GLN A N 1
ATOM 566 C CA . GLN A 1 73 ? 9.015 10.060 -6.227 1.00 79.38 73 GLN A CA 1
ATOM 567 C C . GLN A 1 73 ? 10.082 11.013 -6.770 1.00 79.38 73 GLN A C 1
ATOM 569 O O . GLN A 1 73 ? 9.761 12.082 -7.283 1.00 79.38 73 GLN A O 1
ATOM 574 N N . GLU A 1 74 ? 11.346 10.611 -6.691 1.00 76.31 74 GLU A N 1
ATOM 575 C CA . GLU A 1 74 ? 12.471 11.333 -7.279 1.00 76.31 74 GLU A CA 1
ATOM 576 C C . GLU A 1 74 ? 13.131 10.489 -8.368 1.00 76.31 74 GLU A C 1
ATOM 578 O O . GLU A 1 74 ? 13.447 9.310 -8.182 1.00 76.31 74 GLU A O 1
ATOM 583 N N . ARG A 1 75 ? 13.349 11.100 -9.536 1.00 68.44 75 ARG A N 1
ATOM 584 C CA . ARG A 1 75 ? 14.028 10.451 -10.657 1.00 68.44 75 ARG A CA 1
ATOM 585 C C . ARG A 1 75 ? 15.538 10.535 -10.442 1.00 68.44 75 ARG A C 1
ATOM 587 O O . ARG A 1 75 ? 16.129 11.592 -10.639 1.00 68.44 75 ARG A O 1
ATOM 594 N N . ARG A 1 76 ? 16.172 9.414 -10.093 1.00 63.53 76 ARG A N 1
ATOM 595 C CA . ARG A 1 76 ? 17.634 9.287 -10.018 1.00 63.53 76 ARG A CA 1
ATOM 596 C C . ARG A 1 76 ? 18.104 8.179 -10.940 1.00 63.53 76 ARG A C 1
ATOM 598 O O . ARG A 1 76 ? 18.185 7.025 -10.546 1.00 63.53 76 ARG A O 1
ATOM 605 N N . THR A 1 77 ? 18.417 8.526 -12.183 1.00 50.22 77 THR A N 1
ATOM 606 C CA . THR A 1 77 ? 18.875 7.567 -13.197 1.00 50.22 77 THR A CA 1
ATOM 607 C C . THR A 1 77 ? 20.001 6.678 -12.637 1.00 50.22 77 THR A C 1
ATOM 609 O O . THR A 1 77 ? 21.024 7.227 -12.236 1.00 50.22 77 THR A O 1
ATOM 612 N N . PRO A 1 78 ? 19.851 5.336 -12.595 1.00 52.34 78 PRO A N 1
ATOM 613 C CA . PRO A 1 78 ? 18.901 4.507 -13.349 1.00 52.34 78 PRO A CA 1
ATOM 614 C C . PRO A 1 78 ? 17.576 4.126 -12.648 1.00 52.34 78 PRO A C 1
ATOM 616 O O . PRO A 1 78 ? 16.797 3.402 -13.256 1.00 52.34 78 PRO A O 1
ATOM 619 N N . ALA A 1 79 ? 17.288 4.586 -11.429 1.00 61.31 79 ALA A N 1
ATOM 620 C CA . ALA A 1 79 ? 16.125 4.170 -10.638 1.00 61.31 79 ALA A CA 1
ATOM 621 C C . ALA A 1 79 ? 15.204 5.333 -10.200 1.00 61.31 79 ALA A C 1
ATOM 623 O O . ALA A 1 79 ? 15.503 6.519 -10.348 1.00 61.31 79 ALA A O 1
ATOM 624 N N . PHE A 1 80 ? 14.046 4.979 -9.647 1.00 64.12 80 PHE A N 1
ATOM 625 C CA . PHE A 1 80 ? 13.193 5.911 -8.913 1.00 64.12 80 PHE A CA 1
ATOM 626 C C . PHE A 1 80 ? 13.428 5.714 -7.420 1.00 64.12 80 PHE A C 1
ATOM 628 O O . PHE A 1 80 ? 13.349 4.587 -6.934 1.00 64.12 80 PHE A O 1
ATOM 635 N N . ILE A 1 81 ? 13.706 6.802 -6.707 1.00 71.81 81 ILE A N 1
ATOM 636 C CA . ILE A 1 81 ? 13.766 6.796 -5.246 1.00 71.81 81 ILE A CA 1
ATOM 637 C C . ILE A 1 81 ? 12.401 7.240 -4.736 1.00 71.81 81 ILE A C 1
ATOM 639 O O . ILE A 1 81 ? 11.880 8.265 -5.174 1.00 71.81 81 ILE A O 1
ATOM 643 N N . TYR A 1 82 ? 11.827 6.458 -3.825 1.00 75.50 82 TYR A N 1
ATOM 644 C CA . TYR A 1 82 ? 10.572 6.786 -3.161 1.00 75.50 82 TYR A CA 1
ATOM 645 C C . TYR A 1 82 ? 10.850 7.116 -1.698 1.00 75.50 82 TYR A C 1
ATOM 647 O O . TYR A 1 82 ? 11.489 6.326 -1.005 1.00 75.50 82 TYR A O 1
ATOM 655 N N . THR A 1 83 ? 10.365 8.258 -1.221 1.00 74.12 83 THR A N 1
ATOM 656 C CA . THR A 1 83 ? 10.440 8.644 0.1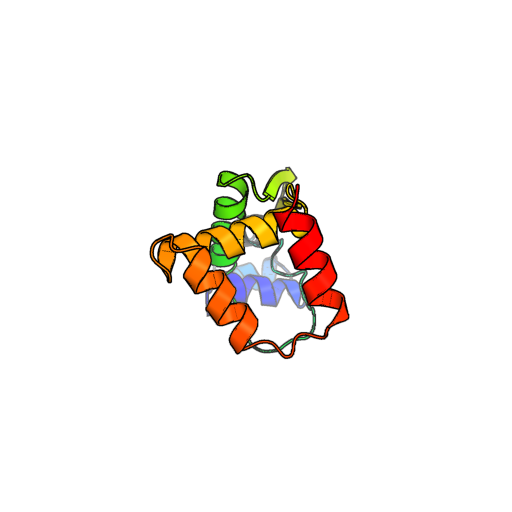95 1.00 74.12 83 THR A CA 1
ATOM 657 C C . THR A 1 83 ? 9.040 8.889 0.756 1.00 74.12 83 THR A C 1
ATOM 659 O O . THR A 1 83 ? 8.168 9.360 0.023 1.00 74.12 83 THR A O 1
ATOM 662 N N . PRO A 1 84 ? 8.769 8.540 2.026 1.00 79.25 84 PRO A N 1
ATOM 663 C CA . PRO A 1 84 ? 7.473 8.809 2.637 1.00 79.25 84 PRO A CA 1
ATOM 664 C C . PRO A 1 84 ? 7.234 10.317 2.714 1.00 79.25 84 PRO A C 1
ATOM 666 O O . PRO A 1 84 ? 8.112 11.072 3.128 1.00 79.25 84 PRO A O 1
ATOM 669 N N . ARG A 1 85 ? 6.048 10.751 2.281 1.00 82.25 85 ARG A N 1
ATOM 670 C CA . ARG A 1 85 ? 5.616 12.152 2.359 1.00 82.25 85 ARG A CA 1
ATOM 671 C C . ARG A 1 85 ? 4.685 12.408 3.545 1.00 82.25 85 ARG A C 1
ATOM 673 O O . ARG A 1 85 ? 4.575 13.550 3.973 1.00 82.25 85 ARG A O 1
ATOM 680 N N . VAL A 1 86 ? 4.045 11.357 4.053 1.00 81.06 86 VAL A N 1
ATOM 681 C CA . VAL A 1 86 ? 3.129 11.400 5.197 1.00 81.06 86 VAL A CA 1
ATOM 682 C C . VAL A 1 86 ? 3.762 10.746 6.420 1.00 81.06 86 VAL A C 1
ATOM 684 O O . VAL A 1 86 ? 4.551 9.803 6.292 1.00 81.06 86 VAL A O 1
ATOM 687 N N . SER A 1 87 ? 3.413 11.239 7.604 1.00 82.44 87 SER A N 1
ATOM 688 C CA . SER A 1 87 ? 3.811 10.629 8.870 1.00 82.44 87 SER A CA 1
ATOM 689 C C . SER A 1 87 ? 3.102 9.288 9.088 1.00 82.44 87 SER A C 1
ATOM 691 O O . SER A 1 87 ? 2.121 8.937 8.420 1.00 82.44 87 SER A O 1
ATOM 693 N N . LYS A 1 88 ? 3.600 8.505 10.049 1.00 75.44 88 LYS A N 1
ATOM 694 C CA . LYS A 1 88 ? 2.979 7.226 10.413 1.00 75.44 88 LYS A CA 1
ATOM 695 C C . LYS A 1 88 ? 1.566 7.446 10.960 1.00 75.44 88 LYS A C 1
ATOM 697 O O . LYS A 1 88 ? 0.669 6.653 10.682 1.00 75.44 88 LYS A O 1
ATOM 702 N N . GLU A 1 89 ? 1.378 8.525 11.706 1.00 77.62 89 GLU A N 1
ATOM 703 C CA . GLU A 1 89 ? 0.124 8.929 12.329 1.00 77.62 89 GLU A CA 1
ATOM 704 C C . GLU A 1 89 ? -0.913 9.327 11.272 1.00 77.62 89 GLU A C 1
ATOM 706 O O . GLU A 1 89 ? -2.053 8.869 11.325 1.00 77.62 89 GLU A O 1
ATOM 711 N N . GLU A 1 90 ? -0.507 10.103 10.264 1.00 78.00 90 GLU A N 1
ATOM 712 C CA . GLU A 1 90 ? -1.363 10.490 9.134 1.00 78.00 90 GLU A CA 1
ATOM 713 C C . GLU A 1 90 ? -1.794 9.273 8.313 1.00 78.00 90 GLU A C 1
ATOM 715 O O . GLU A 1 90 ? -2.967 9.131 7.959 1.00 78.00 90 GLU A O 1
ATOM 720 N N . MET A 1 91 ? -0.862 8.352 8.054 1.00 80.25 91 MET A N 1
ATOM 721 C CA . MET A 1 91 ? -1.172 7.113 7.347 1.00 80.25 91 MET A CA 1
ATOM 722 C C . MET A 1 91 ? -2.129 6.228 8.156 1.00 80.25 91 MET A C 1
ATOM 724 O O . MET A 1 91 ? -3.063 5.653 7.595 1.00 80.25 91 MET A O 1
ATOM 728 N N . ALA A 1 92 ? -1.933 6.130 9.474 1.00 80.56 92 ALA A N 1
ATOM 729 C CA . ALA A 1 92 ? -2.826 5.388 10.359 1.00 80.56 92 ALA A CA 1
ATOM 730 C C . ALA A 1 92 ? -4.240 5.988 10.370 1.00 80.56 92 ALA A C 1
ATOM 732 O O . ALA A 1 92 ? -5.211 5.251 10.196 1.00 80.56 92 ALA A O 1
ATOM 733 N N . ALA A 1 93 ? -4.361 7.312 10.489 1.00 82.06 93 ALA A N 1
ATOM 734 C CA . ALA A 1 93 ? -5.643 8.008 10.430 1.00 82.06 93 ALA A CA 1
ATOM 735 C C . ALA A 1 93 ? -6.353 7.783 9.084 1.00 82.06 93 ALA A C 1
ATOM 737 O O . ALA A 1 93 ? -7.538 7.445 9.061 1.00 82.06 93 ALA A O 1
ATOM 738 N N . TYR A 1 94 ? -5.621 7.879 7.967 1.00 82.81 94 TYR A N 1
ATOM 739 C CA . TYR A 1 94 ? -6.156 7.598 6.633 1.00 82.81 94 TYR A CA 1
ATOM 740 C C . TYR A 1 94 ? -6.678 6.161 6.508 1.00 82.81 94 TYR A C 1
ATOM 742 O O . TYR A 1 94 ? -7.772 5.938 5.991 1.00 82.81 94 TYR A O 1
ATOM 750 N N . MET A 1 95 ? -5.921 5.171 6.992 1.00 83.06 95 MET A N 1
ATOM 751 C CA . MET A 1 95 ? -6.341 3.768 6.945 1.00 83.06 95 MET A CA 1
ATOM 752 C C . MET A 1 95 ? -7.589 3.512 7.789 1.00 83.06 95 MET A C 1
ATOM 754 O O . MET A 1 95 ? -8.507 2.850 7.307 1.00 83.06 95 MET A O 1
ATOM 758 N N . ILE A 1 96 ? -7.647 4.057 9.008 1.00 84.44 96 ILE A N 1
ATOM 759 C CA . ILE A 1 96 ? -8.815 3.919 9.888 1.00 84.44 96 ILE A CA 1
ATOM 760 C C . ILE A 1 96 ? -10.046 4.535 9.221 1.00 84.44 96 ILE A C 1
ATOM 762 O O . ILE A 1 96 ? -11.059 3.852 9.107 1.00 84.44 96 ILE A O 1
ATOM 766 N N . GLY A 1 97 ? -9.945 5.760 8.694 1.00 82.94 97 GLY A N 1
ATOM 767 C CA . GLY A 1 97 ? -11.049 6.400 7.971 1.00 82.94 97 GLY A CA 1
ATOM 768 C C . GLY A 1 97 ? -11.543 5.549 6.799 1.00 82.94 97 GLY A C 1
ATOM 769 O O . GLY A 1 97 ? -12.730 5.269 6.684 1.00 82.94 97 GLY A O 1
ATOM 770 N N . ARG A 1 98 ? -10.624 5.007 5.991 1.00 84.19 98 ARG A N 1
ATOM 771 C CA . ARG A 1 98 ? -10.975 4.138 4.855 1.00 84.19 98 ARG A CA 1
ATOM 772 C C . ARG A 1 98 ? -11.677 2.846 5.262 1.00 84.19 98 ARG A C 1
ATOM 774 O O . ARG A 1 98 ? -12.500 2.359 4.491 1.00 84.19 98 ARG A O 1
ATOM 781 N N . ILE A 1 99 ? -11.327 2.270 6.410 1.00 84.25 99 ILE A N 1
ATOM 782 C CA . ILE A 1 99 ? -12.000 1.080 6.943 1.00 84.25 99 ILE A CA 1
ATOM 783 C C . ILE A 1 99 ? -13.403 1.451 7.414 1.00 84.25 99 ILE A C 1
ATOM 785 O O . ILE A 1 99 ? -14.351 0.758 7.056 1.00 84.25 99 ILE A O 1
ATOM 789 N N . VAL A 1 100 ? -13.544 2.557 8.148 1.00 85.81 100 VAL A N 1
ATOM 790 C CA . VAL A 1 100 ? -14.854 3.050 8.592 1.00 85.81 100 VAL A CA 1
ATOM 791 C C . VAL A 1 100 ? -15.769 3.301 7.394 1.00 85.81 100 VAL A C 1
ATOM 793 O O . VAL A 1 100 ? -16.893 2.809 7.377 1.00 85.81 100 VAL A O 1
ATOM 796 N N . ASP A 1 101 ? -15.270 3.962 6.351 1.00 83.88 101 ASP A N 1
ATOM 797 C CA . ASP A 1 101 ? -16.056 4.266 5.153 1.00 83.88 101 ASP A CA 1
ATOM 798 C C . ASP A 1 101 ? -16.474 3.006 4.384 1.00 83.88 101 ASP A C 1
ATOM 800 O O . ASP A 1 101 ? -17.594 2.917 3.890 1.00 83.88 101 ASP A O 1
ATOM 804 N N . LYS A 1 102 ? -15.566 2.032 4.233 1.00 84.00 102 LYS A N 1
ATOM 805 C CA . LYS A 1 102 ? -15.788 0.876 3.349 1.00 84.00 102 LYS A CA 1
ATOM 806 C C . LYS A 1 102 ? -16.430 -0.331 4.010 1.00 84.00 102 LYS A C 1
ATOM 808 O O . LYS A 1 102 ? -17.085 -1.100 3.320 1.00 84.00 102 LYS A O 1
ATOM 813 N N . VAL A 1 103 ? -16.135 -0.560 5.284 1.00 80.75 103 VAL A N 1
ATOM 814 C CA . VAL A 1 103 ? -16.546 -1.768 6.013 1.00 80.75 103 VAL A CA 1
ATOM 815 C C . VAL A 1 103 ? -17.706 -1.4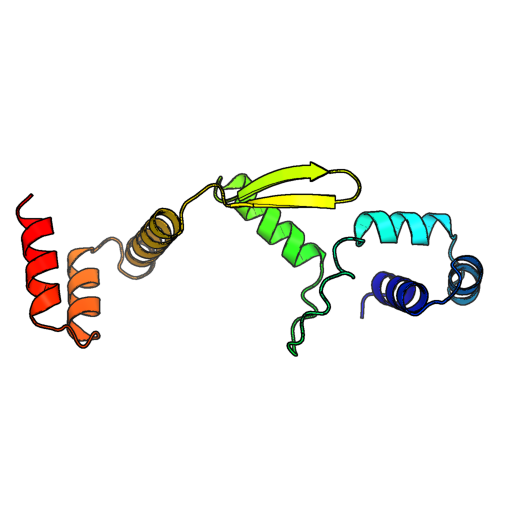60 6.947 1.00 80.75 103 VAL A C 1
ATOM 817 O O . VAL A 1 103 ? -18.537 -2.324 7.189 1.00 80.75 103 VAL A O 1
ATOM 820 N N . LEU A 1 104 ? -17.761 -0.234 7.466 1.00 81.94 104 LEU A N 1
ATOM 821 C CA . LEU A 1 104 ? -18.742 0.185 8.465 1.00 81.94 104 LEU A CA 1
ATOM 822 C C . LEU A 1 104 ? -19.683 1.265 7.927 1.00 81.94 104 LEU A C 1
ATOM 824 O O . LEU A 1 104 ? -20.366 1.920 8.710 1.00 81.94 104 LEU A O 1
ATOM 828 N N . GLU A 1 105 ? -19.691 1.454 6.603 1.00 82.44 105 GLU A N 1
ATOM 829 C CA . GLU A 1 105 ? -20.593 2.353 5.874 1.00 82.44 105 GLU A CA 1
ATOM 830 C C . GLU A 1 105 ? -20.608 3.789 6.433 1.00 82.44 105 GLU A C 1
ATOM 832 O O . GLU A 1 105 ? -21.626 4.476 6.422 1.00 82.44 105 GLU A O 1
ATOM 837 N N . GLY A 1 106 ? -19.471 4.254 6.963 1.00 76.19 106 GLY A N 1
ATOM 838 C CA . GLY A 1 106 ? -19.341 5.590 7.549 1.00 76.19 106 GLY A CA 1
ATOM 839 C C . GLY A 1 106 ? -19.855 5.720 8.989 1.00 76.19 106 GLY A C 1
ATOM 840 O O . GLY A 1 106 ? -19.783 6.807 9.564 1.00 76.19 106 GLY A O 1
ATOM 841 N N . ASN A 1 107 ? -20.329 4.640 9.620 1.00 83.12 107 ASN A N 1
ATOM 842 C CA . ASN A 1 107 ? -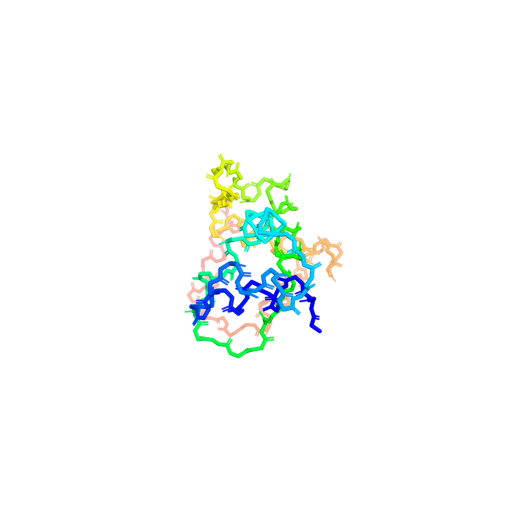20.778 4.670 11.010 1.00 83.12 107 ASN A CA 1
ATOM 843 C C . ASN A 1 107 ? -19.587 4.610 11.985 1.00 83.12 107 ASN A C 1
ATOM 845 O O . ASN A 1 107 ? -19.176 3.553 12.476 1.00 83.12 107 ASN A O 1
ATOM 849 N N . THR A 1 108 ? -19.040 5.787 12.283 1.00 79.00 108 THR A N 1
ATOM 850 C CA . THR A 1 108 ? -17.929 5.993 13.224 1.00 79.00 108 THR A CA 1
ATOM 851 C C . THR A 1 108 ? -18.252 5.541 14.649 1.00 79.00 108 THR A C 1
ATOM 853 O O . THR A 1 108 ? -17.359 5.057 15.345 1.00 79.00 108 THR A O 1
ATOM 856 N N . ALA A 1 109 ? -19.511 5.648 15.083 1.00 78.88 109 ALA A N 1
ATOM 857 C CA . ALA A 1 109 ? -19.933 5.219 16.414 1.00 78.88 109 ALA A CA 1
ATOM 858 C C . ALA A 1 109 ? -19.864 3.692 16.556 1.00 78.88 109 ALA A C 1
ATOM 860 O O . ALA A 1 109 ? -19.273 3.189 17.510 1.00 78.88 109 ALA A O 1
ATOM 861 N N . ASN A 1 110 ? -20.372 2.951 15.569 1.00 79.12 110 ASN A N 1
ATOM 862 C CA . ASN A 1 110 ? -20.272 1.491 15.539 1.00 79.12 110 ASN A CA 1
ATOM 863 C C . ASN A 1 110 ? -18.819 1.021 15.410 1.00 79.12 110 ASN A C 1
ATOM 865 O O . ASN A 1 110 ? -18.434 0.048 16.057 1.00 79.12 110 ASN A O 1
ATOM 869 N N . ALA A 1 111 ? -17.999 1.731 14.628 1.00 79.81 111 ALA A N 1
ATOM 870 C CA . ALA A 1 111 ? -16.565 1.463 14.535 1.00 79.81 111 ALA A CA 1
ATOM 871 C C . ALA A 1 111 ? -15.874 1.551 15.891 1.00 79.81 111 ALA A C 1
ATOM 873 O O . ALA A 1 111 ? -15.122 0.654 16.273 1.00 79.81 111 ALA A O 1
ATOM 874 N N . LEU A 1 112 ? -16.154 2.627 16.624 1.00 78.81 112 LEU A N 1
ATOM 875 C CA . LEU A 1 112 ? -15.591 2.835 17.942 1.00 78.81 112 LEU A CA 1
ATOM 876 C C . LEU A 1 112 ? -16.084 1.757 18.910 1.00 78.81 112 LEU A C 1
ATOM 878 O O . LEU A 1 112 ? -15.256 1.141 19.568 1.00 78.81 112 LEU A O 1
ATOM 882 N N . SER A 1 113 ? -17.385 1.462 18.942 1.00 79.31 113 SER A N 1
ATOM 883 C CA . SER A 1 113 ? -17.948 0.401 19.788 1.00 79.31 113 SER A CA 1
ATOM 884 C C . SER A 1 113 ? -17.295 -0.959 19.532 1.00 79.31 113 SER A C 1
ATOM 886 O O . SER A 1 113 ? -16.875 -1.614 20.481 1.00 79.31 113 SER A O 1
ATOM 888 N N . LEU A 1 114 ? -17.112 -1.349 18.266 1.00 79.75 114 LEU A N 1
ATOM 889 C CA . LEU A 1 114 ? -16.471 -2.615 17.899 1.00 79.75 114 LEU A CA 1
ATOM 890 C C . LEU A 1 114 ? -15.009 -2.679 18.365 1.00 79.75 114 LEU A C 1
ATOM 892 O O . LEU A 1 114 ? -14.555 -3.706 18.872 1.00 79.75 114 LEU A O 1
ATOM 896 N N . ILE A 1 115 ? -14.266 -1.580 18.204 1.00 80.75 115 ILE A N 1
ATOM 897 C CA . ILE A 1 115 ? -12.882 -1.482 18.678 1.00 80.75 115 ILE A CA 1
ATOM 898 C C . ILE A 1 115 ? -12.848 -1.580 20.203 1.00 80.75 115 ILE A C 1
ATOM 900 O O . ILE A 1 115 ? -12.028 -2.322 20.740 1.00 80.75 115 ILE A O 1
ATOM 904 N N . LEU A 1 116 ? -13.737 -0.867 20.900 1.00 79.25 116 LEU A N 1
ATOM 905 C CA . LEU A 1 116 ? -13.818 -0.871 22.360 1.00 79.25 116 LEU A CA 1
ATOM 906 C C . LEU A 1 116 ? -14.195 -2.252 22.917 1.00 79.25 116 LEU A C 1
ATOM 908 O O . LEU A 1 116 ? -13.661 -2.650 23.945 1.00 79.25 116 LEU A O 1
ATOM 912 N N . GLU A 1 117 ? -15.073 -2.987 22.236 1.00 77.38 117 GLU A N 1
ATOM 913 C CA . GLU A 1 117 ? -15.527 -4.318 22.650 1.00 77.38 117 GLU A CA 1
ATOM 914 C C . GLU A 1 117 ? -14.465 -5.402 22.412 1.00 77.38 117 GLU A C 1
ATOM 916 O O . GLU A 1 117 ? -14.307 -6.318 23.218 1.00 77.38 117 GLU A O 1
ATOM 921 N N . LYS A 1 118 ? -13.714 -5.314 21.305 1.00 75.62 118 LYS A N 1
ATOM 922 C CA . LYS A 1 118 ? -12.701 -6.320 20.938 1.00 75.62 118 LYS A CA 1
ATOM 923 C C . LYS A 1 118 ? -11.315 -6.059 21.518 1.00 75.62 118 LYS A C 1
ATOM 925 O O . LYS A 1 118 ? -10.491 -6.973 21.520 1.00 75.62 118 LYS A O 1
ATOM 930 N N . SER A 1 119 ? -11.026 -4.848 21.986 1.00 69.94 119 SER A N 1
ATOM 931 C CA . SER A 1 119 ? -9.730 -4.529 22.587 1.00 69.94 119 SER A CA 1
ATOM 932 C C . SER A 1 119 ? -9.780 -4.616 24.112 1.00 69.94 119 SER A C 1
ATOM 934 O O . SER A 1 119 ? -10.732 -4.192 24.758 1.00 69.94 119 SER A O 1
ATOM 936 N N . ASN A 1 120 ? -8.726 -5.174 24.710 1.00 67.00 120 ASN A N 1
ATOM 937 C CA . ASN A 1 120 ? -8.588 -5.239 26.163 1.00 67.00 120 ASN A CA 1
ATOM 938 C C . ASN A 1 120 ? -8.136 -3.867 26.698 1.00 67.00 120 ASN A C 1
ATOM 940 O O . ASN A 1 120 ? -6.950 -3.636 26.953 1.00 67.00 120 ASN A O 1
ATOM 944 N N . ILE A 1 121 ? -9.068 -2.914 26.763 1.00 69.88 121 ILE A N 1
ATOM 945 C CA . ILE A 1 121 ? -8.776 -1.520 27.104 1.00 69.88 121 ILE A CA 1
ATOM 946 C C . ILE A 1 121 ? -8.554 -1.376 28.606 1.00 69.88 121 ILE A C 1
ATOM 948 O O . ILE A 1 121 ? -9.415 -1.693 29.426 1.00 69.88 121 ILE A O 1
ATOM 952 N N . LYS A 1 122 ? -7.406 -0.809 28.983 1.00 72.06 122 LYS A N 1
ATOM 953 C CA . LYS A 1 122 ? -7.130 -0.429 30.370 1.00 72.06 122 LYS A CA 1
ATOM 954 C C . LYS A 1 122 ? -7.888 0.851 30.727 1.00 72.06 122 LYS A C 1
ATOM 956 O O . LYS A 1 122 ? -8.013 1.770 29.919 1.00 72.06 122 LYS A O 1
ATOM 961 N N . ALA A 1 123 ? -8.297 0.987 31.988 1.00 70.19 123 ALA A N 1
ATOM 962 C CA . ALA A 1 123 ? -8.997 2.178 32.491 1.00 70.19 123 ALA A CA 1
ATOM 963 C C . ALA A 1 123 ? -8.226 3.507 32.285 1.00 70.19 123 ALA A C 1
ATOM 965 O O . ALA A 1 123 ? -8.809 4.592 32.325 1.00 70.19 123 ALA A O 1
ATOM 966 N N . SER A 1 124 ? -6.907 3.451 32.069 1.00 68.38 124 SER A N 1
ATOM 967 C CA . SER A 1 124 ? -6.072 4.599 31.692 1.00 68.38 124 SER A CA 1
ATOM 968 C C . SER A 1 124 ? -6.367 5.137 30.290 1.00 68.38 124 SER A C 1
ATOM 970 O O . SER A 1 124 ? -6.246 6.339 30.066 1.00 68.38 124 SER A O 1
ATOM 972 N N . ASP A 1 125 ? -6.771 4.281 29.354 1.00 68.75 125 ASP A N 1
ATOM 973 C CA . ASP A 1 125 ? -6.986 4.657 27.956 1.00 68.75 125 ASP A CA 1
ATOM 974 C C . ASP A 1 125 ? -8.404 5.193 27.731 1.00 68.75 125 ASP A C 1
ATOM 976 O O . ASP A 1 125 ? -8.581 6.162 26.995 1.00 68.75 125 ASP A O 1
ATOM 980 N N . VAL A 1 126 ? -9.389 4.709 28.499 1.00 73.25 126 VAL A N 1
ATOM 981 C CA . VAL A 1 126 ? -10.743 5.300 28.554 1.00 73.25 126 VAL A CA 1
ATOM 982 C C . VAL A 1 126 ? -10.695 6.776 28.966 1.00 73.25 126 VAL A C 1
ATOM 984 O O . VAL A 1 126 ? -11.415 7.607 28.414 1.00 73.25 126 VAL A O 1
ATOM 987 N N . ARG A 1 127 ? -9.812 7.137 29.908 1.00 74.38 127 ARG A N 1
ATOM 988 C CA . ARG A 1 127 ? -9.628 8.536 30.333 1.00 74.38 127 ARG A CA 1
ATOM 989 C C . ARG A 1 127 ? -9.067 9.414 29.217 1.00 74.38 127 ARG A C 1
ATOM 991 O O . ARG A 1 127 ? -9.512 10.550 29.066 1.00 74.38 127 ARG A O 1
ATOM 998 N N . LYS A 1 128 ? -8.132 8.890 28.419 1.00 73.81 128 LYS A N 1
ATOM 999 C CA . LYS A 1 128 ? -7.592 9.599 27.249 1.00 73.81 128 LYS A CA 1
ATOM 1000 C C . LYS A 1 128 ? -8.677 9.812 26.193 1.00 73.81 128 LYS A C 1
ATOM 1002 O O . LYS A 1 128 ? -8.792 10.919 25.682 1.00 73.81 128 LYS A O 1
ATOM 1007 N N . ILE A 1 129 ? -9.509 8.799 25.934 1.00 77.19 129 ILE A N 1
ATOM 1008 C CA . ILE A 1 129 ? -10.625 8.889 24.979 1.00 77.19 129 ILE A CA 1
ATOM 1009 C C . ILE A 1 129 ? -11.661 9.922 25.444 1.00 77.19 129 ILE A C 1
ATOM 1011 O O . ILE A 1 129 ? -12.025 10.800 24.665 1.00 77.19 129 ILE A O 1
ATOM 1015 N N . LYS A 1 130 ? -12.072 9.899 26.723 1.00 77.38 130 LYS A N 1
ATOM 1016 C CA . LYS A 1 130 ? -12.982 10.919 27.280 1.00 77.38 130 LYS A CA 1
ATOM 1017 C C . LYS A 1 130 ? -12.434 12.333 27.089 1.00 77.38 130 LYS A C 1
ATOM 1019 O O . LYS A 1 130 ? -13.162 13.197 26.627 1.00 77.38 130 LYS A O 1
ATOM 1024 N N . LYS A 1 131 ? -11.142 12.549 27.357 1.00 79.12 131 LYS A N 1
ATOM 1025 C CA . LYS A 1 131 ? -10.496 13.860 27.191 1.00 79.12 131 LYS A CA 1
ATOM 1026 C C . LYS A 1 131 ? -10.512 14.370 25.742 1.00 79.12 131 LYS A C 1
ATOM 1028 O O . LYS A 1 131 ? -10.554 15.575 25.539 1.00 79.12 131 LYS A O 1
ATOM 1033 N N . VAL A 1 132 ? -10.475 13.478 24.749 1.00 78.88 132 VAL A N 1
ATOM 1034 C CA . VAL A 1 132 ? -10.565 13.847 23.323 1.00 78.88 132 VAL A CA 1
ATOM 1035 C C . VAL A 1 132 ? -12.000 14.202 22.918 1.00 78.88 132 VAL A C 1
ATOM 1037 O O . VAL A 1 132 ? -12.182 15.081 22.085 1.00 78.88 132 VAL A O 1
ATOM 1040 N N . LEU A 1 133 ? -13.007 13.560 23.519 1.00 72.19 133 LEU A N 1
ATOM 1041 C CA . LEU A 1 133 ? -14.428 13.821 23.249 1.00 72.19 133 LEU A CA 1
ATOM 1042 C C . LEU A 1 133 ? -14.958 15.097 23.919 1.00 72.19 133 LEU A C 1
ATOM 1044 O O . LEU A 1 133 ? -15.944 15.653 23.459 1.00 72.19 133 LEU A O 1
ATOM 1048 N N . THR A 1 134 ? -14.336 15.547 25.012 1.00 71.19 134 THR A N 1
ATOM 1049 C CA . THR A 1 134 ? -14.709 16.788 25.725 1.00 71.19 134 THR A CA 1
ATOM 1050 C C . THR A 1 134 ? -13.938 18.016 25.219 1.00 71.19 134 THR A C 1
ATOM 1052 O O . THR A 1 134 ? -13.746 18.969 25.972 1.00 71.19 134 THR A O 1
ATOM 1055 N N . LYS A 1 135 ? -13.427 17.965 23.984 1.00 47.66 135 LYS A N 1
ATOM 1056 C CA . LYS A 1 135 ? -12.723 19.081 23.348 1.00 47.66 135 LYS A CA 1
ATOM 1057 C C . LYS A 1 135 ? -13.696 20.026 22.654 1.00 47.66 135 LYS A C 1
ATOM 1059 O O . LYS A 1 135 ? -14.676 19.515 22.073 1.00 47.66 135 LYS A O 1
#

Radius of gyration: 23.63 Å; chains: 1; bounding box: 51×37×61 Å

Secondary structure (DSSP, 8-state):
--HHHHHHHHHHTT--HHHHHHHTT--HHHHHHHHHHHTTSTT-----TT----HHHHHHHHHHHHHTTSEEEEEETTEEEEEE-S-HHHHHHHHHHHHHHHHSTT-HHHHHHHHHHHS---HHHHHHHHHHHT-

Sequence (135 aa):
MDFKLKVLDEVAKGKLLVQAARDHNITESMICKWRRQYGSASQSKSNNDGYALAYTTIVTVMSRLANKGILKQERRTPAFIYTPRVSKEEMAAYMIGRIVDKVLEGNTANALSLILEKSNIKASDVRKIKKVLTK

Foldseek 3Di:
DPPLVVLLVCVVVPDDLVRSCVVVVHDSVVNVVSCLVCVVVPPPPDDDDDDPPPSVVVVVVLVVCVVVVQWPWDDDPSDIDTDGRDDPVRVVVVVLQVCCCPVVVVPPVVSVVVCVVPDPDDPVVVVVVVVVVVD